Protein 6UTC (pdb70)

Secondary structure (DSSP, 8-state):
--EEEEEEETTEEEEEETTPPP-GGGHHHHHHHHHHHHHT--GGGS-SEEEEEE-SSSEEEEEEE--GGGGGG-EEEEEESS---HHHH--

Organism: Vibrio vulnificus (NCBI:txid672)

Solvent-accessible surface area: 5270 Å² total; per-residue (Å²): 144,161,91,75,98,43,52,82,12,138,58,9,64,0,15,0,45,95,132,32,62,112,2,125,99,19,2,87,31,0,89,81,0,4,74,46,0,44,112,86,21,99,64,118,23,37,7,59,67,0,20,0,37,30,10,111,60,86,69,0,42,0,40,0,53,8,53,156,116,49,46,140,44,56,48,58,15,126,3,66,62,149,97,138,60,29,45,87,62,0,79

Radius of gyration: 12.23 Å; Cα contacts (8 Å, |Δi|>4): 163; chains: 1; bounding box: 31×32×22 Å

B-factor: mean 23.79, std 11.29, range [12.11, 76.4]

Structure (mmCIF, N/CA/C/O backbone):
data_6UTC
#
_entry.id   6UTC
#
_cell.length_a   39.970
_cell.length_b   40.440
_cell.length_c   50.280
_cell.angle_alpha   90.000
_cell.angle_beta   90.000
_cell.angle_gamma   90.000
#
_symmetry.space_group_name_H-M   'P 21 21 21'
#
loop_
_entity.id
_entity.type
_entity.pdbx_description
1 polymer 'Transcriptional activator ToxR'
2 non-polymer 'SULFATE ION'
3 water water
#
loop_
_atom_site.group_PDB
_atom_site.id
_atom_site.type_symbol
_atom_site.label_atom_id
_atom_site.label_alt_id
_atom_site.label_comp_id
_atom_site.label_asym_id
_atom_site.label_entity_id
_atom_site.label_seq_id
_atom_site.pdbx_PDB_ins_code
_atom_site.Cartn_x
_atom_site.Cartn_y
_atom_site.Cartn_z
_atom_site.occupancy
_atom_site.B_iso_or_equiv
_atom_site.auth_seq_id
_atom_site.auth_comp_id
_atom_site.auth_asym_id
_atom_site.auth_atom_id
_atom_site.pdbx_PDB_model_num
ATOM 1 N N . SER A 1 14 ? 51.468 27.343 13.527 1.00 52.15 200 SER A N 1
ATOM 2 C CA . SER A 1 14 ? 50.518 26.366 14.047 1.00 48.55 200 SER A CA 1
ATOM 3 C C . SER A 1 14 ? 50.491 26.363 15.575 1.00 39.82 200 SER A C 1
ATOM 4 O O . SER A 1 14 ? 50.159 25.353 16.197 1.00 44.76 200 SER A O 1
ATOM 7 N N . LYS A 1 15 ? 50.854 27.496 16.173 1.00 37.84 201 LYS A N 1
ATOM 8 C CA . LYS A 1 15 ? 50.765 27.668 17.615 1.00 25.08 201 LYS A CA 1
ATOM 9 C C . LYS A 1 15 ? 49.415 28.270 17.971 1.00 18.65 201 LYS A C 1
ATOM 10 O O . LYS A 1 15 ? 48.886 29.113 17.237 1.00 21.06 201 LYS A O 1
ATOM 16 N N . PHE A 1 16 ? 48.855 27.817 19.093 1.00 15.39 202 PHE A N 1
ATOM 17 C CA . PHE A 1 16 ? 47.523 28.205 19.531 1.00 14.38 202 PHE A CA 1
ATOM 18 C C . PHE A 1 16 ? 47.581 28.965 20.846 1.00 16.22 202 PHE A C 1
ATOM 19 O O . PHE A 1 16 ? 48.408 28.662 21.717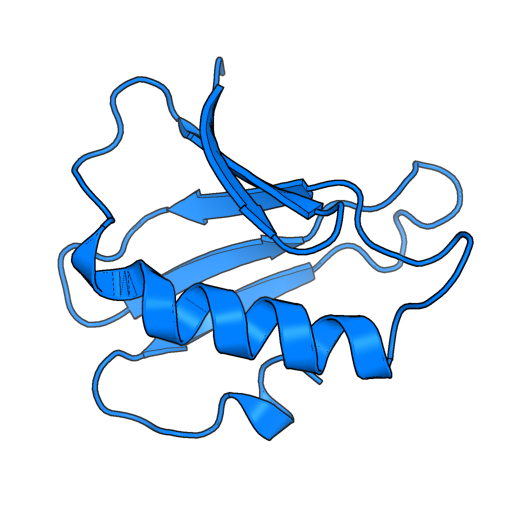 1.00 17.08 202 PHE A O 1
ATOM 27 N N . ARG A 1 17 ? 46.693 29.943 20.993 1.00 12.92 203 ARG A N 1
ATOM 28 C CA . ARG A 1 17 ? 46.474 30.599 22.270 1.00 13.64 203 ARG A CA 1
ATOM 29 C C . ARG A 1 17 ? 45.161 30.101 22.858 1.00 13.84 203 ARG A C 1
ATOM 30 O O . ARG A 1 17 ? 44.235 29.727 22.124 1.00 13.98 203 ARG A O 1
ATOM 38 N N . LEU A 1 18 ? 45.092 30.076 24.192 1.00 14.34 204 LEU A N 1
ATOM 39 C CA . LEU A 1 18 ? 43.938 29.538 24.910 1.00 14.15 204 LEU A CA 1
ATOM 40 C C . LEU A 1 18 ? 42.910 30.632 25.153 1.00 16.66 204 LEU A C 1
ATOM 41 O O . LEU A 1 18 ? 43.123 31.514 25.992 1.00 19.47 204 LEU A O 1
ATOM 46 N N . LEU A 1 19 ? 41.781 30.557 24.443 1.00 15.53 205 LEU A N 1
ATOM 47 C CA . LEU A 1 19 ? 40.672 31.460 24.721 1.00 17.08 205 LEU A CA 1
ATOM 48 C C . LEU A 1 19 ? 40.063 31.189 26.084 1.00 18.42 205 LEU A C 1
ATOM 49 O O . LEU A 1 19 ? 39.758 32.125 26.833 1.00 21.86 205 LEU A O 1
ATOM 54 N N . GLU A 1 20 ? 39.867 29.923 26.421 1.00 17.74 206 GLU A N 1
ATOM 55 C CA . GLU A 1 20 ? 39.232 29.568 27.676 1.00 17.33 206 GLU A CA 1
ATOM 56 C C . GLU A 1 20 ? 39.307 28.062 27.817 1.00 17.29 206 GLU A C 1
ATOM 57 O O . GLU A 1 20 ? 39.223 27.342 26.823 1.00 17.47 206 GLU A O 1
ATOM 63 N N . ASN A 1 21 ? 39.471 27.594 29.045 1.00 19.65 207 ASN A N 1
ATOM 64 C CA . ASN A 1 21 ? 39.242 26.195 29.354 1.00 20.55 207 ASN A CA 1
ATOM 65 C C . ASN A 1 21 ? 37.786 26.061 29.783 1.00 19.76 207 ASN A C 1
ATOM 66 O O . ASN A 1 21 ? 37.374 26.655 30.789 1.00 24.03 207 ASN A O 1
ATOM 71 N N . VAL A 1 22 ? 37.000 25.330 29.003 1.00 17.60 208 VAL A N 1
ATOM 72 C CA . VAL A 1 22 ? 35.572 25.164 29.261 1.00 19.10 208 VAL A CA 1
ATOM 73 C C . VAL A 1 22 ? 35.364 23.723 29.714 1.00 19.42 208 VAL A C 1
ATOM 74 O O . VAL A 1 22 ? 35.334 22.805 28.889 1.00 20.48 208 VAL A O 1
ATOM 78 N N . ASN A 1 23 ? 35.241 23.514 31.029 1.00 23.70 209 ASN A N 1
ATOM 79 C CA . ASN A 1 23 ? 34.943 22.196 31.597 1.00 25.27 209 ASN A CA 1
ATOM 80 C C . ASN A 1 23 ? 35.916 21.123 31.106 1.00 24.36 209 ASN A C 1
ATOM 81 O O . ASN A 1 23 ? 35.522 20.028 30.696 1.00 26.15 209 ASN A O 1
ATOM 86 N N . GLY A 1 24 ? 37.204 21.458 31.132 1.00 22.40 210 GLY A N 1
ATOM 87 C CA . GLY A 1 24 ? 38.244 20.529 30.739 1.00 24.64 210 GLY A CA 1
ATOM 88 C C . GLY A 1 24 ? 38.586 20.525 29.263 1.00 23.63 210 GLY A C 1
ATOM 89 O O . GLY A 1 24 ? 39.561 19.867 28.872 1.00 24.31 210 GLY A O 1
ATOM 90 N N . VAL A 1 25 ? 37.810 21.210 28.430 1.00 19.33 211 VAL A N 1
ATOM 91 C CA . VAL A 1 25 ? 38.068 21.301 26.999 1.00 17.87 211 VAL A 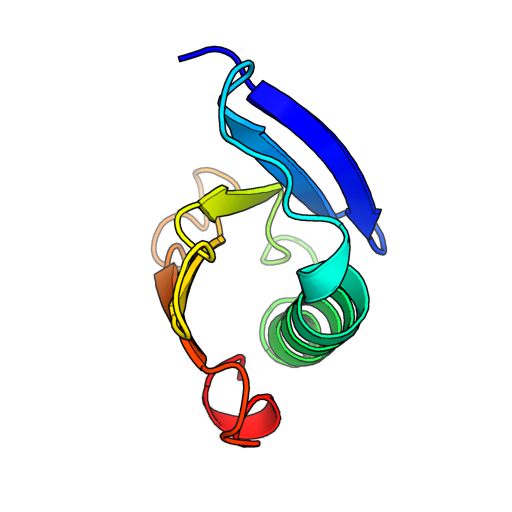CA 1
ATOM 92 C C . VAL A 1 25 ? 38.805 22.610 26.755 1.00 19.06 211 VAL A C 1
ATOM 93 O O . VAL A 1 25 ? 38.311 23.687 27.115 1.00 17.52 211 VAL A O 1
ATOM 97 N N . GLU A 1 26 ? 39.991 22.529 26.157 1.00 16.85 212 GLU A N 1
ATOM 98 C CA . GLU A 1 26 ? 40.734 23.736 25.816 1.00 16.92 212 GLU A CA 1
ATOM 99 C C . GLU A 1 26 ? 40.113 24.345 24.575 1.00 14.46 212 GLU A C 1
ATOM 100 O O . GLU A 1 26 ? 40.125 23.720 23.513 1.00 16.15 212 GLU A O 1
ATOM 106 N N . VAL A 1 27 ? 39.602 25.565 24.688 1.00 13.23 213 VAL A N 1
ATOM 107 C CA . VAL A 1 27 ? 39.139 26.307 23.522 1.00 14.11 213 VAL A CA 1
ATOM 108 C C . VAL A 1 27 ? 40.312 27.141 23.034 1.00 13.58 213 VAL A C 1
ATOM 109 O O . VAL A 1 27 ? 40.742 28.070 23.715 1.00 13.72 213 VAL A O 1
ATOM 113 N N . LEU A 1 28 ? 40.814 26.804 21.857 1.00 12.51 214 LEU A N 1
ATOM 114 C CA . LEU A 1 28 ? 42.043 27.360 21.311 1.00 12.83 214 LEU A CA 1
ATOM 115 C C . LEU A 1 28 ? 41.758 28.083 20.010 1.00 12.68 214 LEU A C 1
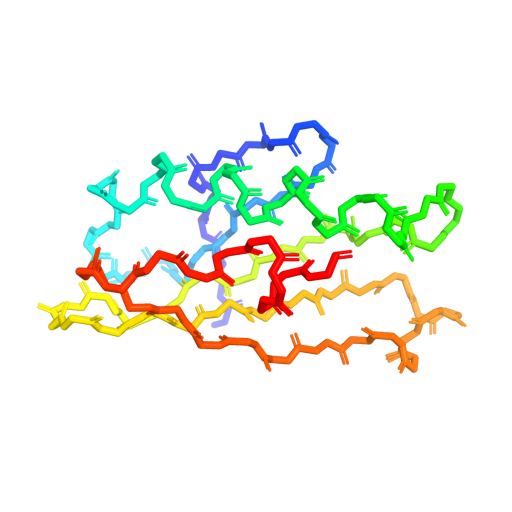ATOM 116 O O . LEU A 1 28 ? 40.785 27.776 19.317 1.00 14.03 214 LEU A O 1
ATOM 121 N N . THR A 1 29 ? 42.618 29.042 19.678 1.00 12.35 215 THR A N 1
ATOM 122 C CA . THR A 1 29 ? 42.575 29.680 18.371 1.00 12.92 215 THR A CA 1
ATOM 123 C C . THR A 1 29 ? 44.013 29.943 17.954 1.00 12.43 215 TH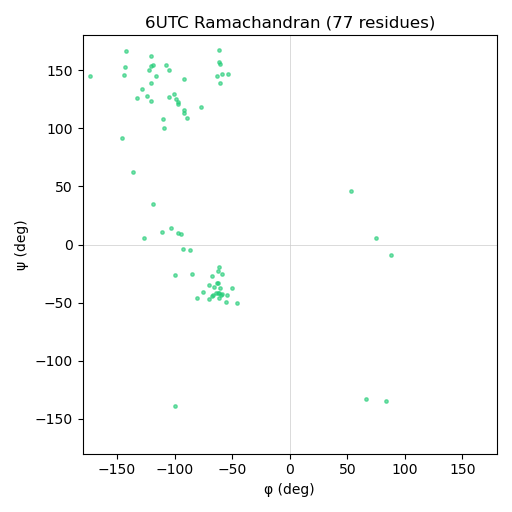R A C 1
ATOM 124 O O . THR A 1 29 ? 44.886 30.059 18.819 1.00 13.23 215 THR A O 1
ATOM 128 N N . PRO A 1 30 ? 44.307 30.001 16.656 1.00 13.47 216 PRO A N 1
ATOM 129 C CA . PRO A 1 30 ? 45.679 30.314 16.247 1.00 14.45 216 PRO A CA 1
ATOM 130 C C . PRO A 1 30 ? 46.160 31.610 16.893 1.00 13.78 216 PRO A C 1
ATOM 131 O O . PRO A 1 30 ? 45.385 32.541 17.128 1.00 13.96 216 PRO A O 1
ATOM 135 N N . LEU A 1 31 ? 47.467 31.654 17.180 1.00 15.15 217 LEU A N 1
ATOM 136 C CA . LEU A 1 31 ? 48.069 32.730 17.971 1.00 14.71 217 LEU A CA 1
ATOM 137 C C . LEU A 1 31 ? 47.594 34.105 17.538 1.00 13.68 217 LEU A C 1
ATOM 138 O O . LEU A 1 31 ? 47.188 34.931 18.364 1.00 14.99 217 LEU A O 1
ATOM 143 N N . ASN A 1 32 ? 47.656 34.378 16.242 1.00 14.13 218 ASN A N 1
ATOM 144 C CA . ASN A 1 32 ? 47.342 35.707 15.759 1.00 14.31 218 ASN A CA 1
ATOM 145 C C . ASN A 1 32 ? 45.965 35.814 15.125 1.00 13.41 218 ASN A C 1
ATOM 146 O O . ASN A 1 32 ? 45.673 36.817 14.463 1.00 15.15 218 ASN A O 1
ATOM 151 N N . HIS A 1 33 ? 45.105 34.821 15.330 1.00 13.32 219 HIS A N 1
ATOM 152 C CA . HIS A 1 33 ? 43.750 34.926 14.831 1.00 13.32 219 HIS A CA 1
ATOM 153 C C . HIS A 1 33 ? 43.070 36.155 15.437 1.00 13.26 219 HIS A C 1
ATOM 154 O O . HIS A 1 33 ? 43.316 36.504 16.589 1.00 13.71 219 HIS A O 1
ATOM 161 N N . PRO A 1 34 ? 42.188 36.810 14.689 1.00 13.16 220 PRO A N 1
ATOM 162 C CA . PRO A 1 34 ? 41.472 37.976 15.222 1.00 13.45 220 PRO A CA 1
ATOM 163 C C . PRO A 1 34 ? 40.617 37.615 16.425 1.00 15.17 220 PRO A C 1
ATOM 164 O O . PRO A 1 34 ? 40.352 36.427 16.699 1.00 15.30 220 PRO A O 1
ATOM 168 N N . PRO A 1 35 ? 40.121 38.617 17.152 1.00 17.17 221 PRO A N 1
ATOM 169 C CA . PRO A 1 35 ? 39.409 38.350 18.406 1.00 18.01 221 PRO A CA 1
ATOM 170 C C . PRO A 1 35 ? 38.130 37.546 18.204 1.00 15.89 221 PRO A C 1
ATOM 171 O O . PRO A 1 35 ? 37.417 37.699 17.213 1.00 17.01 221 PRO A O 1
ATOM 175 N N . LEU A 1 36 ? 37.851 36.682 19.179 1.00 16.43 222 LEU A N 1
ATOM 176 C CA . LEU A 1 36 ? 36.663 35.843 19.170 1.00 16.95 222 LEU A CA 1
ATOM 177 C C . LEU A 1 36 ? 35.836 35.955 20.441 1.00 19.68 222 LEU A C 1
ATOM 178 O O . LEU A 1 36 ? 34.843 35.234 20.571 1.00 17.93 222 LEU A O 1
ATOM 183 N N . GLN A 1 37 ? 36.194 36.854 21.361 1.00 19.34 223 GLN A N 1
ATOM 184 C CA . GLN A 1 37 ? 35.499 36.950 22.646 1.00 24.66 223 GLN A CA 1
ATOM 185 C C . GLN A 1 37 ? 33.977 37.019 22.495 1.00 22.34 223 GLN A C 1
ATOM 186 O O . GLN A 1 37 ? 33.238 36.424 23.292 1.00 21.29 223 GLN A O 1
ATOM 192 N N . ALA A 1 38 ? 33.487 37.712 21.469 1.00 20.44 224 ALA A N 1
ATOM 193 C CA . ALA A 1 38 ? 32.046 37.855 21.284 1.00 22.78 224 ALA A CA 1
ATOM 194 C C . ALA A 1 38 ? 31.341 36.519 21.060 1.00 20.30 224 ALA A C 1
ATOM 195 O O . ALA A 1 38 ? 30.131 36.415 21.291 1.00 21.91 224 ALA A O 1
ATOM 197 N N . TRP A 1 39 ? 32.057 35.506 20.599 1.00 17.22 225 TRP A N 1
ATOM 198 C CA . TRP A 1 39 ? 31.464 34.200 20.363 1.00 16.13 225 TRP A CA 1
ATOM 199 C C . TRP A 1 39 ? 31.452 33.319 21.597 1.00 15.60 225 TRP A C 1
ATOM 200 O O . TRP A 1 39 ? 30.896 32.223 21.542 1.00 13.84 225 TRP A O 1
ATOM 211 N N . MET A 1 40 ? 32.042 33.758 22.706 1.00 15.07 226 MET A N 1
ATOM 212 C CA . MET A 1 40 ? 32.215 32.837 23.824 1.00 17.14 226 MET A CA 1
ATOM 213 C C . MET A 1 40 ? 30.918 32.252 24.368 1.00 15.56 226 MET A C 1
ATOM 214 O O . MET A 1 40 ? 30.908 31.047 24.648 1.00 14.29 226 MET A O 1
ATOM 219 N N . PRO A 1 41 ? 29.821 32.998 24.544 1.00 15.52 227 PRO A N 1
ATOM 220 C CA . PRO A 1 41 ? 28.605 32.341 25.040 1.00 14.92 227 PRO A CA 1
ATOM 221 C C . PRO A 1 41 ? 28.117 31.241 24.118 1.00 13.17 227 PRO A C 1
ATOM 222 O O . PRO A 1 41 ? 27.666 30.191 24.596 1.00 12.85 227 PRO A O 1
ATOM 226 N N . SER A 1 42 ? 28.226 31.445 22.799 1.00 13.78 228 SER A N 1
ATOM 227 C CA . SER A 1 42 ? 27.859 30.399 21.851 1.00 13.96 228 SER A CA 1
ATOM 228 C C . SER A 1 42 ? 28.813 29.225 21.933 1.00 12.92 228 SER A C 1
ATOM 229 O O . SER A 1 42 ? 28.376 28.072 21.903 1.00 13.18 228 SER A O 1
ATOM 232 N N . ILE A 1 43 ? 30.119 29.501 22.004 1.00 12.11 229 ILE A N 1
ATOM 233 C CA . ILE A 1 43 ? 31.092 28.419 22.107 1.00 12.19 229 ILE A CA 1
ATOM 234 C C . ILE A 1 43 ? 30.840 27.598 23.361 1.00 13.17 229 ILE A C 1
ATOM 235 O O . ILE A 1 43 ? 30.882 26.366 23.326 1.00 13.42 229 ILE A O 1
ATOM 240 N N . ARG A 1 44 ? 30.577 28.266 24.490 1.00 12.59 230 ARG A N 1
ATOM 241 C CA . ARG A 1 44 ? 30.336 27.536 25.732 1.00 13.06 230 ARG A CA 1
ATOM 242 C C . ARG A 1 44 ? 29.116 26.636 25.619 1.00 12.57 230 ARG A C 1
ATOM 243 O O . ARG A 1 44 ? 29.130 25.495 26.091 1.00 14.49 230 ARG A O 1
ATOM 251 N N . GLN A 1 45 ? 28.048 27.131 24.999 1.00 12.94 231 GLN A N 1
ATOM 252 C CA . GLN 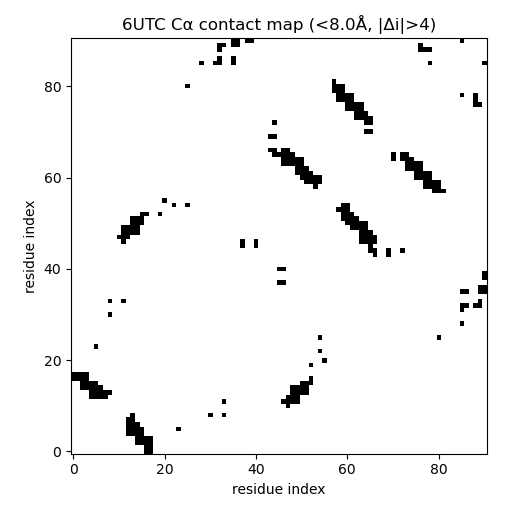A 1 45 ? 26.870 26.295 24.820 1.00 12.96 231 GLN A CA 1
ATOM 253 C C . GLN A 1 45 ? 27.180 25.110 23.925 1.00 14.58 231 GLN A C 1
ATOM 254 O O . GLN A 1 45 ? 26.753 23.984 24.201 1.00 15.94 231 GLN A O 1
ATOM 260 N N . CYS A 1 46 ? 27.934 25.345 22.854 1.00 13.86 232 CYS A N 1
ATOM 261 C CA . CYS A 1 46 ? 28.297 24.269 21.939 1.00 13.85 232 CYS A CA 1
ATOM 262 C C . CYS A 1 46 ? 29.117 23.196 22.648 1.0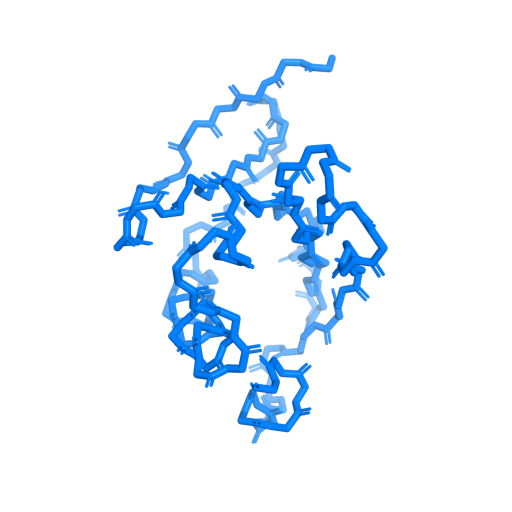0 14.93 232 CYS A C 1
ATOM 263 O O . CYS A 1 46 ? 28.842 22.001 22.514 1.00 15.78 232 CYS A O 1
ATOM 266 N N . VAL A 1 47 ? 30.110 23.609 23.433 1.00 14.23 233 VAL A N 1
ATOM 267 C CA . VAL A 1 47 ? 30.907 22.646 24.188 1.00 14.42 233 VAL A CA 1
ATOM 268 C C . VAL A 1 47 ? 30.032 21.888 25.179 1.00 17.91 233 VAL A C 1
ATOM 269 O O . VAL A 1 47 ? 30.162 20.666 25.336 1.00 19.91 233 VAL A O 1
ATOM 273 N N . ASN A 1 48 ? 29.117 22.596 25.852 1.00 18.65 234 ASN A N 1
ATOM 274 C CA . ASN A 1 48 ? 28.169 21.944 26.763 1.00 20.34 234 ASN A CA 1
ATOM 275 C C . ASN A 1 48 ? 27.378 20.851 26.052 1.00 24.69 234 ASN A C 1
ATOM 276 O O . ASN A 1 48 ? 27.264 19.723 26.548 1.00 23.05 234 ASN A O 1
ATOM 281 N N . LYS A 1 49 ? 26.804 21.172 24.894 1.00 19.89 235 LYS A N 1
ATOM 282 C CA . LYS A 1 49 ? 25.968 20.203 24.196 1.00 20.50 235 LYS A CA 1
ATOM 283 C C . LYS A 1 49 ? 26.803 19.066 23.623 1.00 23.94 235 LYS A C 1
ATOM 284 O O . LYS A 1 49 ? 26.362 17.909 23.606 1.00 22.95 235 LYS A O 1
ATOM 290 N N . TYR A 1 50 ? 28.020 19.370 23.168 1.00 20.81 236 TYR A N 1
ATOM 291 C CA . TYR A 1 50 ? 28.870 18.329 22.609 1.00 20.35 236 TYR A CA 1
ATOM 292 C C . TYR A 1 50 ? 29.262 17.333 23.679 1.00 21.65 236 TYR A C 1
ATOM 293 O O . TYR A 1 50 ? 29.328 16.124 23.421 1.00 21.77 236 TYR A O 1
ATOM 302 N N . ALA A 1 51 ? 29.490 17.821 24.893 1.00 20.02 237 ALA A N 1
ATOM 303 C CA . ALA A 1 51 ? 29.775 16.926 26.006 1.00 24.57 237 ALA A CA 1
ATOM 304 C C . ALA A 1 51 ? 28.652 15.922 26.255 1.00 26.78 237 ALA A C 1
ATOM 305 O O . ALA A 1 51 ? 28.918 14.831 26.769 1.00 24.54 237 ALA A O 1
ATOM 307 N N . GLU A 1 52 ? 27.414 16.239 25.869 1.00 23.11 238 GLU A N 1
ATOM 308 C CA . GLU A 1 52 ? 26.304 15.330 26.151 1.00 24.86 238 GLU A CA 1
ATOM 309 C C . GLU A 1 52 ? 26.401 14.034 25.358 1.00 27.39 238 GLU A C 1
ATOM 310 O O . GLU A 1 52 ? 25.879 13.004 25.797 1.00 27.83 238 GLU A O 1
ATOM 316 N N . THR A 1 53 ? 27.041 14.058 24.194 1.00 24.00 239 THR A N 1
ATOM 317 C CA . THR A 1 53 ? 27.240 12.852 23.405 1.00 23.42 239 THR A CA 1
ATOM 318 C C . THR A 1 53 ? 28.697 12.410 23.364 1.00 22.88 239 THR A C 1
ATOM 319 O O . THR A 1 53 ? 29.036 11.518 22.576 1.00 27.91 239 THR A O 1
ATOM 323 N N . HIS A 1 54 ? 29.567 13.003 24.193 1.00 24.49 240 HIS A N 1
ATOM 324 C CA . HIS A 1 54 ? 30.997 12.666 24.190 1.00 20.17 240 HIS A CA 1
ATOM 325 C C . HIS A 1 54 ? 31.518 12.781 25.625 1.00 23.58 240 HIS A C 1
ATOM 326 O O . HIS A 1 54 ? 31.962 13.848 26.050 1.00 24.31 240 HIS A O 1
ATOM 333 N N . THR A 1 55 ? 31.484 11.669 26.361 1.00 29.64 241 THR A N 1
ATOM 334 C CA . THR A 1 55 ? 31.8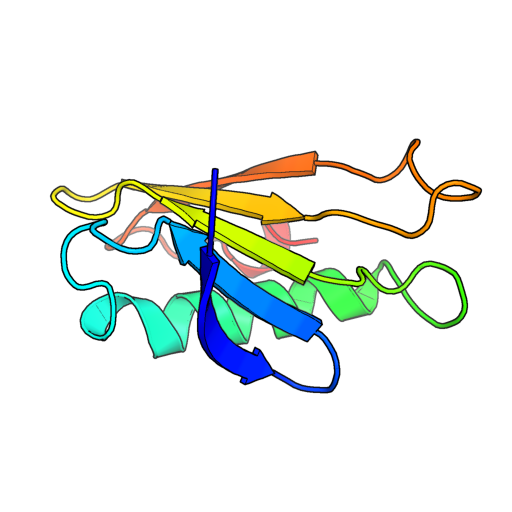70 11.675 27.767 1.00 29.52 241 THR A CA 1
ATOM 335 C C . THR A 1 55 ? 33.036 10.731 28.026 1.00 29.84 241 THR A C 1
ATOM 336 O O . THR A 1 55 ? 33.337 9.837 27.228 1.00 29.08 241 THR A O 1
ATOM 340 N N . GLY A 1 56 ? 33.682 10.941 29.169 1.00 31.60 242 GLY A N 1
ATOM 341 C CA . GLY A 1 56 ? 34.733 10.034 29.601 1.00 33.64 242 GLY A CA 1
ATOM 342 C C . GLY A 1 56 ? 35.922 10.111 28.668 1.00 34.30 242 GLY A C 1
ATOM 343 O O . GLY A 1 56 ? 36.379 11.198 28.298 1.00 30.59 242 GLY A O 1
ATOM 344 N N . ASP A 1 57 ? 36.423 8.940 28.265 1.00 32.18 243 ASP A N 1
ATOM 345 C CA . ASP A 1 57 ? 37.542 8.894 27.328 1.00 30.85 243 ASP A CA 1
ATOM 346 C C . ASP A 1 57 ? 37.203 9.562 26.004 1.00 24.78 243 ASP A C 1
ATOM 347 O O . ASP A 1 57 ? 38.110 10.009 25.295 1.00 27.62 243 ASP A O 1
ATOM 352 N N A SER A 1 58 ? 35.923 9.634 25.651 0.74 25.09 244 SER A N 1
ATOM 353 N N B SER A 1 58 ? 35.916 9.639 25.665 0.26 25.17 244 SER A N 1
ATOM 354 C CA A SER A 1 58 ? 35.498 10.248 24.400 0.74 23.78 244 SER A CA 1
ATOM 355 C CA B SER A 1 58 ? 35.434 10.234 24.426 0.26 23.85 244 SER A CA 1
ATOM 356 C C A SER A 1 58 ? 35.306 11.757 24.492 0.74 21.84 244 SER A C 1
ATOM 357 C C B SER A 1 58 ? 35.261 11.745 24.506 0.26 21.96 244 SER A C 1
ATOM 358 O O A SER A 1 58 ? 34.947 12.376 23.488 0.74 21.89 244 SER A O 1
ATOM 359 O O B SER A 1 58 ? 34.870 12.354 23.505 0.26 21.89 244 SER A O 1
ATOM 364 N N . ALA A 1 59 ? 35.520 12.361 25.654 1.00 22.00 245 ALA A N 1
ATOM 365 C CA . ALA A 1 59 ? 35.419 13.811 25.743 1.00 19.99 245 ALA A CA 1
ATOM 366 C C . ALA A 1 59 ? 36.503 14.434 24.869 1.00 19.49 245 ALA A C 1
ATOM 367 O O . ALA A 1 59 ? 37.624 13.919 24.808 1.00 18.35 245 ALA A O 1
ATOM 369 N N . PRO A 1 60 ? 36.207 15.521 24.162 1.00 17.40 246 PRO A N 1
ATOM 370 C CA . PRO A 1 60 ? 37.247 16.137 23.341 1.00 16.69 246 PRO A CA 1
ATOM 371 C C . PRO A 1 60 ? 38.302 16.750 24.238 1.00 17.07 246 PRO A C 1
ATOM 372 O O . PRO A 1 60 ? 38.019 17.202 25.352 1.00 19.79 246 PRO A O 1
ATOM 376 N N A VAL A 1 61 ? 39.541 16.728 23.745 0.61 14.40 247 VAL A N 1
ATOM 377 N N B VAL A 1 61 ? 39.538 16.762 23.750 0.39 14.44 247 VAL A N 1
ATOM 378 C CA A VAL A 1 61 ? 40.653 17.387 24.421 0.61 17.07 247 VAL A CA 1
ATOM 379 C CA B VAL A 1 61 ? 40.607 17.403 24.505 0.39 17.06 247 VAL A CA 1
ATOM 380 C C A VAL A 1 61 ? 40.570 18.890 24.211 0.61 16.65 247 VAL A C 1
ATOM 381 C C B VAL A 1 61 ? 40.755 18.878 24.154 0.39 16.68 247 VAL A C 1
ATOM 382 O O A VAL A 1 61 ? 40.762 19.690 25.138 0.61 14.22 247 VAL A O 1
ATOM 383 O O B VAL A 1 61 ? 41.300 19.648 24.961 0.39 16.14 247 VAL A O 1
ATOM 390 N N . LYS A 1 62 ? 40.274 19.298 22.988 1.00 15.56 248 LYS A N 1
ATOM 391 C CA . LYS A 1 62 ? 40.324 20.698 22.637 1.00 15.04 248 LYS A CA 1
ATOM 392 C C . LYS A 1 62 ? 39.339 20.945 21.524 1.00 15.88 248 LYS A C 1
ATOM 393 O O . LYS A 1 62 ? 38.871 20.019 20.851 1.00 14.75 248 LYS A O 1
ATOM 399 N N . VAL A 1 63 ? 39.014 22.215 21.363 1.00 14.49 249 VAL A N 1
ATOM 400 C CA . VAL A 1 63 ? 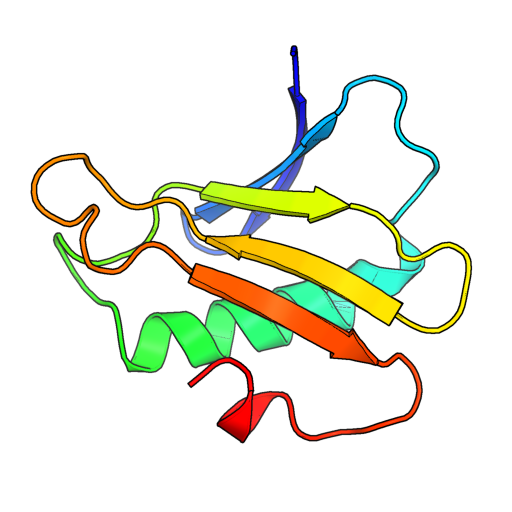38.212 22.692 20.251 1.00 13.78 249 VAL A CA 1
ATOM 401 C C . VAL A 1 63 ? 38.915 23.916 19.689 1.00 14.03 249 VAL A C 1
ATOM 402 O O . VAL A 1 63 ? 39.291 24.829 20.441 1.00 15.01 249 VAL A O 1
ATOM 406 N N . ILE A 1 64 ? 39.173 23.896 18.390 1.00 13.16 250 ILE A N 1
ATOM 407 C CA . ILE A 1 64 ? 39.848 24.995 17.714 1.00 13.07 250 ILE A CA 1
ATOM 408 C C . ILE A 1 64 ? 38.775 25.864 17.088 1.00 12.96 250 ILE A C 1
ATOM 409 O O . ILE A 1 64 ? 37.996 25.394 16.247 1.00 13.61 250 ILE A O 1
ATOM 414 N N . ALA A 1 65 ? 38.743 27.127 17.478 1.00 12.37 251 ALA A N 1
ATOM 415 C CA . ALA A 1 65 ? 37.772 28.086 16.974 1.00 12.54 251 ALA A CA 1
ATOM 416 C C . ALA A 1 65 ? 38.451 29.019 15.979 1.00 12.28 251 ALA A C 1
ATOM 417 O O . ALA A 1 65 ? 39.475 29.628 16.302 1.00 13.49 251 ALA A O 1
ATOM 419 N N . THR A 1 66 ? 37.880 29.132 14.776 1.00 12.40 252 THR A N 1
ATOM 420 C CA . THR A 1 66 ? 38.394 30.033 13.753 1.00 12.78 252 THR A CA 1
ATOM 421 C C . THR A 1 66 ? 37.240 30.664 12.984 1.00 13.16 252 THR A C 1
ATOM 422 O O . THR A 1 66 ? 36.086 30.229 13.059 1.00 13.84 252 THR A O 1
ATOM 426 N N . GLY A 1 67 ? 37.565 31.706 12.227 1.00 12.75 253 GLY A N 1
ATOM 427 C CA . GLY A 1 67 ? 36.538 32.430 11.482 1.00 14.59 253 GLY A CA 1
ATOM 428 C C . GLY A 1 67 ? 35.874 33.451 12.367 1.00 14.69 253 GLY A C 1
ATOM 429 O O . GLY A 1 67 ? 36.550 34.200 13.075 1.00 14.12 253 GLY A O 1
ATOM 430 N N . GLY A 1 68 ? 34.546 33.516 12.319 1.00 13.53 254 GLY A N 1
ATOM 431 C CA . GLY A 1 68 ? 33.824 34.354 13.256 1.00 14.51 254 GLY A CA 1
ATOM 432 C C . GLY A 1 68 ? 33.876 35.836 12.992 1.00 15.53 254 GLY A C 1
ATOM 433 O O . GLY A 1 68 ? 33.375 36.615 13.805 1.00 15.52 254 GLY A O 1
ATOM 434 N N . GLN A 1 69 ? 34.473 36.267 11.886 1.00 15.73 255 GLN A N 1
ATOM 435 C CA . GLN A 1 69 ? 34.517 37.701 11.623 1.00 16.41 255 GLN A CA 1
ATOM 436 C C . GLN A 1 69 ? 33.247 38.172 10.935 1.00 18.23 255 GLN A C 1
ATOM 437 O O . GLN A 1 69 ? 32.868 39.344 11.076 1.00 21.28 255 GLN A O 1
ATOM 443 N N . GLY A 1 70 ? 32.568 37.277 10.233 1.00 20.43 256 GLY A N 1
ATOM 444 C CA . GLY A 1 70 ? 31.199 37.461 9.808 1.00 19.48 256 GLY A CA 1
ATOM 445 C C . GLY A 1 70 ? 30.252 36.724 10.730 1.00 20.66 256 GLY A C 1
ATOM 446 O O . GLY A 1 70 ? 30.445 36.685 11.951 1.00 23.22 256 GLY A O 1
ATOM 447 N N . ASN A 1 71 ? 29.239 36.088 10.150 1.00 20.38 257 ASN A N 1
ATOM 448 C CA . ASN A 1 71 ? 28.208 35.447 10.951 1.00 21.77 257 ASN A CA 1
ATOM 449 C C . ASN A 1 71 ? 28.426 33.951 11.140 1.00 17.30 257 ASN A C 1
ATOM 450 O O . ASN A 1 71 ? 27.531 33.275 11.649 1.00 19.76 257 ASN A O 1
ATOM 455 N N . GLN A 1 72 ? 29.592 33.428 10.761 1.00 17.75 258 GLN A N 1
ATOM 456 C CA . GLN A 1 72 ? 29.867 31.997 10.822 1.00 16.57 258 GLN A CA 1
ATOM 457 C C . GLN A 1 72 ? 31.177 31.740 11.555 1.00 14.78 258 GLN A C 1
ATOM 458 O O . GLN A 1 72 ? 32.189 32.397 11.280 1.00 17.25 258 GLN A O 1
ATOM 464 N N . LEU A 1 73 ? 31.150 30.781 12.474 1.00 14.27 259 LEU A N 1
ATOM 465 C CA . LEU A 1 73 ? 32.315 30.337 13.227 1.00 13.52 259 LEU A CA 1
ATOM 466 C C . LEU A 1 73 ? 32.548 28.855 12.963 1.00 12.75 259 LEU A C 1
ATOM 467 O O . LEU A 1 73 ? 31.592 28.076 12.888 1.00 14.18 259 LEU A O 1
ATOM 472 N N . ILE A 1 74 ? 33.815 28.469 12.807 1.00 12.71 260 ILE A N 1
ATOM 473 C CA . ILE A 1 74 ? 34.211 27.076 12.650 1.00 12.65 260 ILE A CA 1
ATOM 474 C C . ILE A 1 74 ? 34.735 26.571 13.985 1.00 13.18 260 ILE A C 1
ATOM 475 O O . ILE A 1 74 ? 35.594 27.215 14.605 1.00 12.81 260 ILE A O 1
ATOM 480 N N . LEU A 1 75 ? 34.222 25.429 14.440 1.00 12.81 261 LEU A N 1
ATOM 481 C CA . LEU A 1 75 ? 34.737 24.764 15.634 1.00 12.68 261 LEU A CA 1
ATOM 482 C C . LEU A 1 75 ? 35.208 23.370 15.252 1.00 14.20 261 LEU A C 1
ATOM 483 O O . LEU A 1 75 ? 34.432 22.577 14.708 1.00 15.53 261 LEU A O 1
ATOM 488 N N . ASN A 1 76 ? 36.464 23.073 15.535 1.00 12.86 262 ASN A N 1
ATOM 489 C CA . ASN A 1 76 ? 37.040 21.765 15.250 1.00 13.29 262 ASN A CA 1
ATOM 490 C C . ASN A 1 76 ? 37.291 21.060 16.578 1.00 12.61 262 ASN A C 1
ATOM 491 O O . ASN A 1 76 ? 38.193 21.448 17.333 1.00 14.28 262 ASN A O 1
ATOM 496 N N . TYR A 1 77 ? 36.480 20.047 16.863 1.00 13.19 263 TYR A N 1
ATOM 497 C CA . TYR A 1 77 ? 36.628 19.254 18.077 1.00 12.61 263 TYR A CA 1
ATOM 498 C C . TYR A 1 77 ? 37.654 18.161 17.847 1.00 13.43 263 TYR A C 1
ATOM 499 O O . TYR A 1 77 ? 37.519 17.364 16.907 1.00 15.41 263 TYR A O 1
ATOM 508 N N A ILE A 1 78 ? 38.646 18.076 18.734 0.48 12.26 264 ILE A N 1
ATOM 509 N N B ILE A 1 78 ? 38.670 18.126 18.695 0.52 12.25 264 ILE A N 1
ATOM 510 C CA A ILE A 1 78 ? 39.793 17.179 18.576 0.48 12.77 264 ILE A CA 1
ATOM 511 C CA B ILE A 1 78 ? 39.754 17.163 18.591 0.52 12.74 264 ILE A CA 1
ATOM 512 C C A ILE A 1 78 ? 39.883 16.255 19.785 0.48 13.58 264 ILE A C 1
ATOM 513 C C B ILE A 1 78 ? 39.702 16.251 19.805 0.52 13.76 264 ILE A C 1
ATOM 514 O O A ILE A 1 78 ? 40.136 16.716 20.908 0.48 13.67 264 ILE A O 1
ATOM 515 O O B ILE A 1 78 ? 39.614 16.721 20.949 0.52 12.28 264 ILE A O 1
ATOM 524 N N . HIS A 1 79 ? 39.717 14.956 19.546 1.00 13.02 265 HIS A N 1
ATOM 525 C CA . HIS A 1 79 ? 39.674 13.936 20.582 1.00 14.23 265 HIS A CA 1
ATOM 526 C C . HIS A 1 79 ? 41.056 13.331 20.796 1.00 13.05 265 HIS A C 1
ATOM 527 O O . HIS A 1 79 ? 42.009 13.604 20.068 1.00 14.58 265 HIS A O 1
ATOM 534 N N . THR A 1 80 ? 41.163 12.494 21.827 1.00 16.26 266 THR A N 1
ATOM 535 C CA . THR A 1 80 ? 42.366 11.690 21.952 1.00 16.43 266 THR A CA 1
ATOM 536 C C . THR A 1 80 ? 42.500 10.805 20.714 1.00 17.12 266 THR A C 1
ATOM 537 O O . THR A 1 80 ? 41.517 10.499 20.033 1.00 15.83 266 THR A O 1
ATOM 541 N N . LEU A 1 81 ? 43.735 10.409 20.407 1.00 17.17 267 LEU A N 1
ATOM 542 C CA . LEU A 1 81 ? 43.962 9.604 19.207 1.00 18.43 267 LEU A CA 1
ATOM 543 C C . LEU A 1 81 ? 43.107 8.340 19.139 1.00 18.08 267 LEU A C 1
ATOM 544 O O . LEU A 1 81 ? 42.551 8.061 18.064 1.00 18.21 267 LEU A O 1
ATOM 549 N N . PRO A 1 82 ? 42.933 7.560 20.209 1.00 17.44 268 PRO A N 1
ATOM 550 C CA . PRO A 1 82 ? 42.052 6.386 20.104 1.00 18.97 268 PRO A CA 1
ATOM 551 C C . PRO A 1 82 ? 40.622 6.734 19.775 1.00 18.26 268 PRO A C 1
ATOM 552 O O . PRO A 1 82 ? 39.869 5.856 19.333 1.00 21.39 268 PRO A O 1
ATOM 556 N N . HIS A 1 83 ? 40.206 7.980 20.002 1.00 16.60 269 HIS A N 1
ATOM 557 C CA . HIS A 1 83 ? 38.851 8.412 19.695 1.00 16.97 269 HIS A CA 1
ATOM 558 C C . HIS A 1 83 ? 38.819 9.423 18.559 1.00 14.12 269 HIS A C 1
ATOM 559 O O . HIS A 1 83 ? 37.838 10.162 18.412 1.00 15.18 269 HIS A O 1
ATOM 566 N N A SER A 1 84 ? 39.855 9.445 17.728 0.69 14.37 270 SER A N 1
ATOM 567 N N B SER A 1 84 ? 39.870 9.427 17.729 0.31 14.46 270 SER A N 1
ATOM 568 C CA A SER A 1 84 ? 39.914 10.432 16.660 0.69 13.54 270 SER A CA 1
ATOM 569 C CA B SER A 1 84 ? 39.974 10.364 16.615 0.31 13.65 270 SER A CA 1
ATOM 570 C C A SER A 1 84 ? 38.866 10.213 15.581 0.69 15.00 270 SER A C 1
ATOM 571 C C B SER A 1 84 ? 38.802 10.242 15.656 0.31 14.97 270 SER A C 1
ATOM 572 O O A SER A 1 84 ? 38.654 11.119 14.769 0.69 13.45 270 SER A O 1
ATOM 573 O O B SER A 1 84 ? 38.433 11.227 15.005 0.31 14.07 270 SER A O 1
ATOM 578 N N . ASN A 1 85 ? 38.203 9.053 15.540 1.00 14.42 271 ASN A N 1
ATOM 579 C CA . ASN A 1 85 ? 37.078 8.922 14.625 1.00 14.82 271 ASN A CA 1
ATOM 580 C C . ASN A 1 85 ? 35.909 9.818 15.011 1.00 15.16 271 ASN A C 1
ATOM 581 O O . ASN A 1 85 ? 34.995 10.009 14.199 1.00 16.79 271 ASN A O 1
ATOM 586 N N . GLU A 1 86 ? 35.938 10.401 16.208 1.00 14.69 272 GLU A N 1
ATOM 587 C CA . GLU A 1 86 ? 34.921 11.335 16.645 1.00 15.72 272 GLU A CA 1
ATOM 588 C C . GLU A 1 86 ? 35.281 12.782 16.348 1.00 15.00 272 GLU A C 1
ATOM 589 O O . GLU A 1 86 ? 34.455 13.667 16.594 1.00 15.69 272 GLU A O 1
ATOM 595 N N . ASN A 1 87 ? 36.468 13.052 15.809 1.00 13.63 273 ASN A N 1
ATOM 596 C CA . ASN A 1 87 ? 36.817 14.436 15.505 1.00 12.62 273 ASN A CA 1
ATOM 597 C C . ASN A 1 87 ? 35.826 15.005 14.505 1.00 14.69 273 ASN A C 1
ATOM 598 O O . ASN A 1 87 ? 35.469 14.348 13.522 1.00 14.31 273 ASN A O 1
ATOM 603 N N . VAL A 1 88 ? 35.418 16.255 14.721 1.00 14.61 274 VAL A N 1
ATOM 604 C CA . VAL A 1 88 ? 34.462 16.882 13.820 1.00 14.74 274 VAL A CA 1
ATOM 605 C C . VAL A 1 88 ? 34.767 18.356 13.640 1.00 15.00 274 VAL A C 1
ATOM 606 O O . VAL A 1 88 ? 35.236 19.042 14.559 1.00 15.48 274 VAL A O 1
ATOM 610 N N . THR A 1 89 ? 34.498 18.830 12.432 1.00 14.53 275 THR A N 1
ATOM 611 C CA . THR A 1 89 ? 34.390 20.247 12.140 1.00 15.52 275 THR A CA 1
ATOM 612 C C . THR A 1 89 ? 32.916 20.612 12.122 1.00 16.82 275 THR A C 1
ATOM 613 O O . THR A 1 89 ? 32.132 20.005 11.379 1.00 18.65 275 THR A O 1
ATOM 617 N N . LEU A 1 90 ? 32.544 21.602 12.928 1.00 16.40 276 LEU A N 1
ATOM 618 C CA . LEU A 1 90 ? 31.183 22.109 12.987 1.00 18.50 276 LEU A CA 1
ATOM 619 C C . LEU A 1 90 ? 31.190 23.585 12.620 1.00 17.80 276 LEU A C 1
ATOM 620 O O . LEU A 1 90 ? 32.186 24.282 12.807 1.00 15.24 276 LEU A O 1
ATOM 625 N N . ARG A 1 91 ? 30.065 24.063 12.109 1.00 17.52 277 ARG A N 1
ATOM 626 C CA . ARG A 1 91 ? 29.896 25.460 11.742 1.00 17.50 277 ARG A CA 1
ATOM 627 C C . ARG A 1 91 ? 28.681 25.996 12.479 1.00 15.75 277 ARG A C 1
ATOM 628 O O . ARG A 1 91 ? 27.604 25.389 12.439 1.00 18.97 277 ARG A O 1
ATOM 636 N N . ILE A 1 92 ? 28.850 27.108 13.177 1.00 16.60 278 ILE A N 1
ATOM 637 C CA . ILE A 1 92 ? 27.735 27.720 13.878 1.00 18.43 278 ILE A CA 1
ATOM 638 C C . ILE A 1 92 ? 27.560 29.144 13.382 1.00 19.16 278 ILE A C 1
ATOM 639 O O . ILE A 1 92 ? 28.513 29.802 12.960 1.00 17.20 278 ILE A O 1
ATOM 644 N N . PHE A 1 93 ? 26.321 29.615 13.427 1.00 21.87 279 PHE A N 1
ATOM 645 C CA . PHE A 1 93 ? 25.985 30.954 12.981 1.00 24.50 279 PHE A CA 1
ATOM 646 C C . PHE A 1 93 ? 25.672 31.835 14.179 1.00 30.42 279 PHE A C 1
ATOM 647 O O . PHE A 1 93 ? 25.282 31.350 15.244 1.00 33.88 279 PHE A O 1
ATOM 655 N N . SER A 1 94 ? 25.872 33.140 14.003 1.00 26.34 280 SER A N 1
ATOM 656 C CA . SER A 1 94 ? 25.611 34.069 15.097 1.00 31.38 280 SER A CA 1
ATOM 657 C C . SER A 1 94 ? 24.117 34.185 15.377 1.00 48.26 280 SER A C 1
ATOM 658 O O . SER A 1 94 ? 23.683 34.110 16.533 1.00 57.68 280 SER A O 1
ATOM 661 N N . GLU A 1 95 ? 23.311 34.356 14.328 1.00 48.29 281 GLU A N 1
ATOM 662 C CA . GLU A 1 95 ? 21.884 34.594 14.523 1.00 62.23 281 GLU A CA 1
ATOM 663 C C . GLU A 1 95 ? 21.124 33.295 14.776 1.00 60.59 281 GLU A C 1
ATOM 664 O O . GLU A 1 95 ? 20.294 33.223 15.689 1.00 60.62 281 GLU A O 1
ATOM 670 N N . GLN A 1 96 ? 21.393 32.262 13.979 1.00 57.11 282 GLN A N 1
ATOM 671 C CA . GLN A 1 96 ? 20.676 31.002 14.114 1.00 55.81 282 GLN A CA 1
ATOM 672 C C . GLN A 1 96 ? 20.906 30.399 15.498 1.00 51.31 282 GLN A C 1
ATOM 673 O O . GLN A 1 96 ? 21.891 30.694 16.180 1.00 57.94 282 GLN A O 1
ATOM 679 N N . ASN A 1 97 ? 19.968 29.543 15.913 1.00 48.06 283 ASN A N 1
ATOM 680 C CA . ASN A 1 97 ? 19.939 28.993 17.269 1.00 48.34 283 ASN A CA 1
ATOM 681 C C . ASN A 1 97 ? 19.648 27.494 17.227 1.00 52.91 283 ASN A C 1
ATOM 682 O O . ASN A 1 97 ? 18.648 27.018 17.758 1.00 55.06 283 ASN A O 1
ATOM 687 N N . ASP A 1 98 ? 20.534 26.735 16.599 1.00 48.14 284 ASP A N 1
ATOM 688 C CA . ASP A 1 98 ? 20.427 25.282 16.569 1.00 48.38 284 ASP A CA 1
ATOM 689 C C . ASP A 1 98 ? 21.629 24.622 17.232 1.00 39.55 284 ASP A C 1
ATOM 690 O O . ASP A 1 98 ? 22.083 23.561 16.806 1.00 38.94 284 ASP A O 1
ATOM 695 N N . LEU A 1 99 ? 22.166 25.247 18.286 1.00 35.24 285 LEU A N 1
ATOM 696 C CA . LEU A 1 99 ? 23.355 24.689 18.927 1.00 31.38 285 LEU A CA 1
ATOM 697 C C . LEU A 1 99 ? 23.080 23.318 19.531 1.00 34.99 285 LEU A C 1
ATOM 698 O O . LEU A 1 99 ? 23.968 22.460 19.550 1.00 30.65 285 LEU A O 1
ATOM 703 N N . GLY A 1 100 ? 21.859 23.085 20.016 1.00 32.44 286 GLY A N 1
ATOM 704 C CA . GLY A 1 100 ? 21.532 21.781 20.568 1.00 34.01 286 GLY A CA 1
ATOM 705 C C . GLY A 1 100 ? 21.623 20.655 19.557 1.00 39.97 286 GLY A C 1
ATOM 706 O O . GLY A 1 100 ? 21.979 19.528 19.910 1.00 42.95 286 GLY A O 1
ATOM 707 N N . SER A 1 101 ? 21.312 20.938 18.291 1.00 36.49 287 SER A N 1
ATOM 708 C CA . SER A 1 101 ? 21.368 19.927 17.242 1.00 38.58 287 SER A CA 1
ATOM 709 C C . SER A 1 101 ? 22.631 19.994 16.394 1.00 37.28 287 SER A C 1
ATOM 710 O O . SER A 1 101 ? 23.027 18.976 15.818 1.00 38.53 287 SER A O 1
ATOM 713 N N . ILE A 1 102 ? 23.268 21.161 16.286 1.00 32.05 288 ILE A N 1
ATOM 714 C CA . ILE A 1 102 ? 24.539 21.234 15.570 1.00 32.18 288 ILE A CA 1
ATOM 715 C C . ILE A 1 102 ? 25.660 20.643 16.413 1.00 27.27 288 ILE A C 1
ATOM 716 O O . ILE A 1 102 ? 26.528 19.921 15.905 1.00 24.86 288 ILE A O 1
ATOM 721 N N . CYS A 1 103 ? 25.652 20.929 17.711 1.00 24.14 289 CYS A N 1
ATOM 722 C CA . CYS A 1 103 ? 26.715 20.528 18.615 1.00 24.61 289 CYS A CA 1
ATOM 723 C C . CYS A 1 103 ? 26.410 19.223 19.326 1.00 28.52 289 CYS A C 1
ATOM 724 O O . CYS A 1 103 ? 27.153 18.845 20.231 1.00 30.12 289 CYS A O 1
ATOM 727 N N . LYS A 1 104 ? 25.349 18.528 18.916 1.00 35.98 290 LYS A N 1
ATOM 728 C CA . LYS A 1 104 ? 24.940 17.227 19.464 1.00 40.64 290 LYS A CA 1
ATOM 729 C C . LYS A 1 104 ? 25.121 17.079 20.972 1.00 40.44 290 LYS A C 1
ATOM 730 O O . LYS A 1 104 ? 25.572 16.043 21.453 1.00 40.83 290 LYS A O 1
#

InterPro domains:
  IPR001867 OmpR/PhoB-type DNA-binding domain [PF00486] (32-107)
  IPR001867 OmpR/PhoB-type DNA-binding domain [PS51755] (5-109)
  IPR001867 OmpR/PhoB-type DNA-binding domain [SM00862] (29-107)
  IPR001867 OmpR/PhoB-type DNA-binding domain [cd00383] (14-107)
  IPR016032 Signal transduction response regulator, C-terminal effector [SSF46894] (7-109)
  IPR036388 Winged helix-like DNA-binding domain superfamily [G3DSA:1.10.10.10] (4-109)

Foldseek 3Di:
DDWDFPDQAPQATETERPPADDDVVCVVVVNLLLVLLCVVADDQRRFNYWYWHDRPAFKIWIWTHHPPVNRVPTDIFMDGNPDDPSNPRSD

Sequence (91 aa):
SKFRLLENVNGVEVLTPLNHPPLQAWMPSIRQCVNKYAETHTGDSSAPVVKVIATGGQGNQLILNYIIHTLPHSSNENVTLRIFSEQNDLGSICK

Nearest PDB structures (foldseek):
  6uue-assembly1_A  TM=1.005E+00  e=2.388E-19  Vibrio vulnificus
  8alo-assembly1_A  TM=8.964E-01  e=3.541E-10  Vibrio cholerae
  7nn6-assembly1_A  TM=6.801E-01  e=8.962E-08  Vibrio cholerae
  7cgy-assembly1_C  TM=4.725E-01  e=1.127E+00  Homo sapiens
  8uu7-assembly1_w  TM=4.195E-01  e=3.117E+00  Listeria innocua